Protein AF-A0A7V5HIP6-F1 (afdb_monomer)

Structure (mmCIF, N/CA/C/O backbone):
data_AF-A0A7V5HIP6-F1
#
_entry.id   AF-A0A7V5HIP6-F1
#
loop_
_atom_site.group_PDB
_atom_site.id
_atom_site.type_symbol
_atom_site.label_atom_id
_atom_site.label_alt_id
_atom_site.label_comp_id
_atom_site.label_asym_id
_atom_site.label_entity_id
_atom_site.label_seq_id
_atom_site.pdbx_PDB_ins_code
_atom_site.Cartn_x
_atom_site.Cartn_y
_atom_site.Cartn_z
_atom_site.occupancy
_atom_site.B_iso_or_equiv
_atom_site.auth_seq_id
_atom_site.auth_comp_id
_atom_site.auth_asym_id
_atom_site.auth_atom_id
_atom_site.pdbx_PDB_model_num
ATOM 1 N N . MET A 1 1 ? 55.657 42.679 -37.785 1.00 42.75 1 MET A N 1
ATOM 2 C CA . MET A 1 1 ? 54.606 43.652 -37.416 1.00 42.75 1 MET A CA 1
ATOM 3 C C . MET A 1 1 ? 53.301 42.877 -37.238 1.00 42.75 1 MET A C 1
ATOM 5 O O . MET A 1 1 ? 52.953 42.135 -38.138 1.00 42.75 1 MET A O 1
ATOM 9 N N . VAL A 1 2 ? 52.632 43.054 -36.092 1.00 47.44 2 VAL A N 1
ATOM 10 C CA . VAL A 1 2 ? 51.273 42.584 -35.722 1.00 47.44 2 VAL A CA 1
ATOM 11 C C . VAL A 1 2 ? 51.065 41.084 -35.447 1.00 47.44 2 VAL A C 1
ATOM 13 O O . VAL A 1 2 ? 50.809 40.306 -36.349 1.00 47.44 2 VAL A O 1
ATOM 16 N N . MET A 1 3 ? 50.982 40.733 -34.158 1.00 43.97 3 MET A N 1
ATOM 17 C CA . MET A 1 3 ? 49.836 39.980 -33.625 1.00 43.97 3 MET A CA 1
ATOM 18 C C . MET A 1 3 ? 49.513 40.510 -32.221 1.00 43.97 3 MET A C 1
ATOM 20 O O . MET A 1 3 ? 50.121 40.123 -31.226 1.00 43.97 3 MET A O 1
ATOM 24 N N . ARG A 1 4 ? 48.573 41.455 -32.138 1.00 53.09 4 ARG A N 1
ATOM 25 C CA . ARG A 1 4 ? 47.916 41.858 -30.888 1.00 53.09 4 ARG A CA 1
ATOM 26 C C . ARG A 1 4 ? 46.414 41.851 -31.127 1.00 53.09 4 ARG A C 1
ATOM 28 O O . ARG A 1 4 ? 45.950 42.532 -32.031 1.00 53.09 4 ARG A O 1
ATOM 35 N N . GLY A 1 5 ? 45.681 41.164 -30.254 1.00 55.31 5 GLY A N 1
ATOM 36 C CA . GLY A 1 5 ? 44.276 41.484 -30.006 1.00 55.31 5 GLY A CA 1
ATOM 37 C C . GLY A 1 5 ? 43.293 40.340 -30.198 1.00 55.31 5 GLY A C 1
ATOM 38 O O . GLY A 1 5 ? 42.453 40.420 -31.076 1.00 55.31 5 GLY A O 1
ATOM 39 N N . LEU A 1 6 ? 43.324 39.334 -29.319 1.00 59.62 6 LEU A N 1
ATOM 40 C CA . LEU A 1 6 ? 42.153 38.473 -29.087 1.00 59.62 6 LEU A CA 1
ATOM 41 C C . LEU A 1 6 ? 42.034 38.038 -27.611 1.00 59.62 6 LEU A C 1
ATOM 43 O O . LEU A 1 6 ? 41.674 36.911 -27.299 1.00 59.62 6 LEU A O 1
ATOM 47 N N . LYS A 1 7 ? 42.376 38.925 -26.665 1.00 55.19 7 LYS A N 1
ATOM 48 C CA . LYS A 1 7 ? 42.255 38.668 -25.213 1.00 55.19 7 LYS A CA 1
ATOM 49 C C . LYS A 1 7 ? 41.402 39.722 -24.508 1.00 55.19 7 LYS A C 1
ATOM 51 O O . LYS A 1 7 ? 41.833 40.312 -23.523 1.00 55.19 7 LYS A O 1
ATOM 56 N N . ARG A 1 8 ? 40.212 40.022 -25.036 1.00 57.75 8 ARG A N 1
ATOM 57 C CA . ARG A 1 8 ? 39.309 41.001 -24.402 1.00 57.75 8 ARG A CA 1
ATOM 58 C C . ARG A 1 8 ? 37.819 40.674 -24.530 1.00 57.75 8 ARG A C 1
ATOM 60 O O . ARG A 1 8 ? 37.022 41.587 -24.620 1.00 57.75 8 ARG A O 1
ATOM 67 N N . ASN A 1 9 ? 37.450 39.389 -24.529 1.00 50.34 9 ASN A N 1
ATOM 68 C CA . ASN A 1 9 ? 36.036 38.968 -24.491 1.00 50.34 9 ASN A CA 1
ATOM 69 C C . ASN A 1 9 ? 35.727 37.838 -23.491 1.00 50.34 9 ASN A C 1
ATOM 71 O O . ASN A 1 9 ? 34.579 37.434 -23.356 1.00 50.34 9 ASN A O 1
ATOM 75 N N . TRP A 1 10 ? 36.723 37.346 -22.749 1.00 54.62 10 TRP A N 1
ATOM 76 C CA . TRP A 1 10 ? 36.543 36.231 -21.807 1.00 54.62 10 TRP A CA 1
ATOM 77 C C . TRP A 1 10 ? 35.998 36.636 -20.427 1.00 54.62 10 TRP A C 1
ATOM 79 O O . TRP A 1 10 ? 35.669 35.769 -19.631 1.00 54.62 10 TRP A O 1
ATOM 89 N N . LEU A 1 11 ? 35.880 37.938 -20.142 1.00 55.81 11 LEU A N 1
ATOM 90 C CA . LEU A 1 11 ? 35.375 38.438 -18.853 1.00 55.81 11 LEU A CA 1
ATOM 91 C C . LEU A 1 11 ? 33.883 38.813 -18.872 1.00 55.81 11 LEU A C 1
ATOM 93 O O . LEU A 1 11 ? 33.297 38.984 -17.813 1.00 55.81 11 LEU A O 1
ATOM 97 N N . ILE A 1 12 ? 33.252 38.918 -20.049 1.00 55.72 12 ILE A N 1
ATOM 98 C CA . ILE A 1 12 ? 31.808 39.220 -20.165 1.00 55.72 12 ILE A CA 1
ATOM 99 C C . ILE A 1 12 ? 30.975 37.925 -20.189 1.00 55.72 12 ILE A C 1
ATOM 101 O O . ILE A 1 12 ? 29.813 37.916 -19.792 1.00 55.72 12 ILE A O 1
ATOM 105 N N . LEU A 1 13 ? 31.588 36.799 -20.571 1.00 52.94 13 LEU A N 1
ATOM 106 C CA . LEU A 1 13 ? 30.930 35.489 -20.621 1.00 52.94 13 LEU A CA 1
ATOM 107 C C . LEU A 1 13 ? 30.803 34.800 -19.248 1.00 52.94 13 LEU A C 1
ATOM 109 O O . LEU A 1 13 ? 29.987 33.895 -19.113 1.00 52.94 13 LEU A O 1
ATOM 113 N N . SER A 1 14 ? 31.550 35.224 -18.221 1.00 55.75 14 SER A N 1
ATOM 114 C CA . SER A 1 14 ? 31.500 34.609 -16.882 1.00 55.75 14 SER A CA 1
ATOM 115 C C . SER A 1 14 ? 30.399 35.169 -15.970 1.00 55.75 14 SER A C 1
ATOM 117 O O . SER A 1 14 ? 29.985 34.487 -15.038 1.00 55.75 14 SER A O 1
ATOM 119 N N . GLY A 1 15 ? 29.903 36.386 -16.225 1.00 55.06 15 GLY A N 1
ATOM 120 C CA . GLY A 1 15 ? 28.933 37.060 -15.347 1.00 55.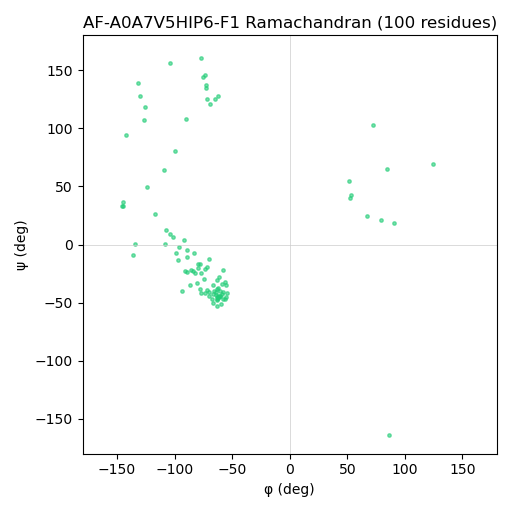06 15 GLY A CA 1
ATOM 121 C C . GLY A 1 15 ? 27.464 36.715 -15.618 1.00 55.06 15 GLY A C 1
ATOM 122 O O . GLY A 1 15 ? 26.672 36.610 -14.688 1.00 55.06 15 GLY A O 1
ATOM 123 N N . ILE A 1 16 ? 27.088 36.488 -16.880 1.00 54.81 16 ILE A N 1
ATOM 124 C CA . ILE A 1 16 ? 25.692 36.196 -17.267 1.00 54.81 16 ILE A CA 1
ATOM 125 C C . ILE A 1 16 ? 25.313 34.740 -16.940 1.00 54.81 16 ILE A C 1
ATOM 127 O O . ILE A 1 16 ? 24.149 34.434 -16.690 1.00 54.81 16 ILE A O 1
ATOM 131 N N . PHE A 1 17 ? 26.303 33.848 -16.854 1.00 54.19 17 PHE A N 1
ATOM 132 C CA . PHE A 1 17 ? 26.087 32.431 -16.556 1.00 54.19 17 PHE A CA 1
ATOM 133 C C . PHE A 1 17 ? 25.733 32.153 -15.084 1.00 54.19 17 PHE A C 1
ATOM 135 O O . PHE A 1 17 ? 25.120 31.131 -14.792 1.00 54.19 17 PHE A O 1
ATOM 142 N N . LEU A 1 18 ? 26.067 33.061 -14.155 1.00 54.59 18 LEU A N 1
ATOM 143 C CA . LEU A 1 18 ? 25.784 32.877 -12.725 1.00 54.59 18 LEU A CA 1
ATOM 144 C C . LEU A 1 18 ? 24.398 33.410 -12.307 1.00 54.59 18 LEU A C 1
ATOM 146 O O . LEU A 1 18 ? 23.840 32.951 -11.316 1.00 54.59 18 LEU A O 1
ATOM 150 N N . GLY A 1 19 ? 23.822 34.353 -13.062 1.00 54.38 19 GLY A N 1
ATOM 151 C CA . GLY A 1 19 ? 22.542 34.992 -12.722 1.00 54.38 19 GLY A CA 1
ATOM 152 C C . GLY A 1 19 ? 21.292 34.221 -13.162 1.00 54.38 19 GLY A C 1
ATOM 153 O O . GLY A 1 19 ? 20.232 34.395 -12.570 1.00 54.38 19 GLY A O 1
ATOM 154 N N . LEU A 1 20 ? 21.402 33.349 -14.171 1.00 54.12 20 LEU A N 1
ATOM 155 C CA . LEU A 1 20 ? 20.259 32.604 -14.725 1.00 54.12 20 LEU A CA 1
ATOM 156 C C . LEU A 1 20 ? 20.128 31.168 -14.181 1.00 54.12 20 LEU A C 1
ATOM 158 O O . LEU A 1 20 ? 19.144 30.489 -14.459 1.00 54.12 20 LEU A O 1
ATOM 162 N N . PHE A 1 21 ? 21.105 30.696 -13.399 1.00 53.09 21 PHE A N 1
ATOM 163 C CA . PHE A 1 21 ? 21.163 29.310 -12.918 1.00 53.09 21 PHE A CA 1
ATOM 164 C C . PHE A 1 21 ? 20.215 29.019 -11.735 1.00 53.09 21 PHE A C 1
ATOM 166 O O . PHE A 1 21 ? 19.901 27.864 -11.469 1.00 53.09 21 PHE A O 1
ATOM 173 N N . LEU A 1 22 ? 19.702 30.046 -11.047 1.00 55.81 22 LEU A N 1
ATOM 174 C CA . LEU A 1 22 ? 18.823 29.880 -9.875 1.00 55.81 22 LEU A CA 1
ATOM 175 C C . LEU A 1 22 ? 17.317 29.953 -10.177 1.00 55.81 22 LEU A C 1
ATOM 177 O O . LEU A 1 22 ? 16.516 29.758 -9.269 1.00 55.81 22 LEU A O 1
ATOM 181 N N . MET A 1 23 ? 16.909 30.204 -11.425 1.00 55.66 23 MET A N 1
ATOM 182 C CA . MET A 1 23 ? 15.490 30.394 -11.774 1.00 55.66 23 MET A CA 1
ATOM 183 C C . MET A 1 23 ? 14.879 29.228 -12.580 1.00 55.66 23 MET A C 1
ATOM 185 O O . MET A 1 23 ? 13.694 29.267 -12.896 1.00 55.66 23 MET A O 1
ATOM 189 N N . ILE A 1 24 ? 15.658 28.173 -12.877 1.00 59.56 24 ILE A N 1
ATOM 190 C CA . ILE A 1 24 ? 15.232 26.978 -13.648 1.00 59.56 24 ILE A CA 1
ATOM 191 C C . ILE A 1 24 ? 15.299 25.688 -12.800 1.00 59.56 24 ILE A C 1
ATOM 193 O O . ILE A 1 24 ? 15.403 24.585 -13.321 1.00 59.56 24 ILE A O 1
ATOM 197 N N . PHE A 1 25 ? 15.186 25.792 -11.474 1.00 59.91 25 PHE A N 1
ATOM 198 C CA . PHE A 1 25 ? 14.873 24.633 -10.627 1.00 59.91 25 PHE A CA 1
ATOM 199 C C . PHE A 1 25 ? 13.446 24.735 -10.066 1.00 59.91 25 PHE A C 1
ATOM 201 O O . PHE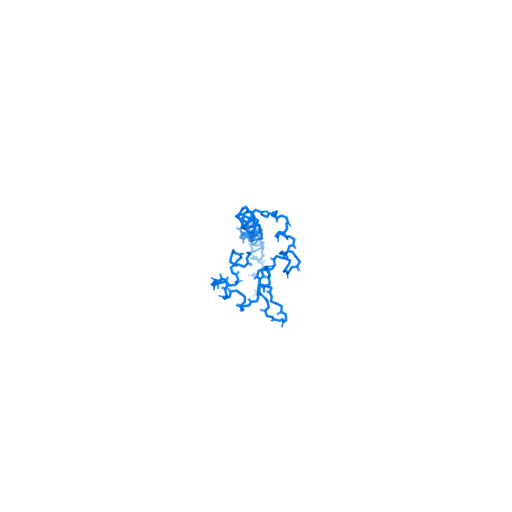 A 1 25 ? 13.276 24.856 -8.853 1.00 59.91 25 PHE A O 1
ATOM 208 N N . PRO A 1 26 ? 12.378 24.704 -10.889 1.00 62.72 26 PRO A N 1
ATOM 209 C CA . PRO A 1 26 ? 11.095 24.308 -10.353 1.00 62.72 26 PRO A CA 1
ATOM 210 C C . PRO A 1 26 ? 11.115 22.790 -10.124 1.00 62.72 26 PRO A C 1
ATOM 212 O O . PRO A 1 26 ? 11.654 22.023 -10.917 1.00 62.72 26 PRO A O 1
ATOM 215 N N . CYS A 1 27 ? 10.425 22.373 -9.070 1.00 58.88 27 CYS A N 1
ATOM 216 C CA . CYS A 1 27 ? 9.923 21.016 -8.878 1.00 58.88 27 CYS A CA 1
ATOM 217 C C . CYS A 1 27 ? 10.889 19.983 -8.269 1.00 58.88 27 CYS A C 1
ATOM 219 O O . CYS A 1 27 ? 11.162 18.932 -8.837 1.00 58.88 27 CYS A O 1
ATOM 221 N N . TRP A 1 28 ? 11.275 20.205 -7.012 1.00 50.59 28 TRP A N 1
ATOM 222 C CA . TRP A 1 28 ? 11.399 19.093 -6.064 1.00 50.59 28 TRP A CA 1
ATOM 223 C C . TRP A 1 28 ? 10.131 19.062 -5.198 1.00 50.59 28 TRP A C 1
ATOM 225 O O . TRP A 1 28 ? 10.113 19.589 -4.093 1.00 50.59 28 TRP A O 1
ATOM 235 N N . SER A 1 29 ? 9.032 18.496 -5.708 1.00 59.88 29 SER A N 1
ATOM 236 C CA . SER A 1 29 ? 7.812 18.256 -4.906 1.00 59.88 29 SER A CA 1
ATOM 237 C C . SER A 1 29 ? 7.072 16.975 -5.321 1.00 59.88 29 SER A C 1
ATOM 239 O O . SER A 1 29 ? 5.849 16.895 -5.297 1.00 59.88 29 SER A O 1
ATOM 241 N N . ALA A 1 30 ? 7.803 15.942 -5.749 1.00 60.47 30 ALA A N 1
ATOM 242 C CA . ALA A 1 30 ? 7.181 14.665 -6.113 1.00 60.47 30 ALA A CA 1
ATOM 243 C C . ALA A 1 30 ? 6.804 13.822 -4.874 1.00 60.47 30 ALA A C 1
ATOM 245 O O . ALA A 1 30 ? 5.744 13.202 -4.841 1.00 60.47 30 ALA A O 1
ATOM 246 N N . GLY A 1 31 ? 7.640 13.830 -3.828 1.00 61.78 31 GLY A N 1
ATOM 247 C CA . GLY A 1 31 ? 7.483 12.930 -2.675 1.00 61.78 31 GLY A CA 1
ATOM 248 C C . GLY A 1 31 ? 6.351 13.288 -1.70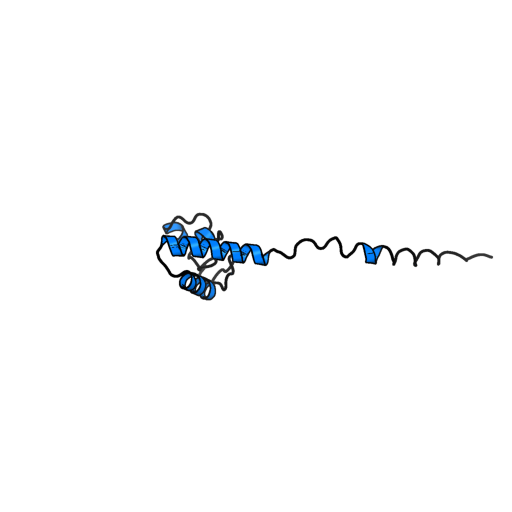2 1.00 61.78 31 GLY A C 1
ATOM 249 O O . GLY A 1 31 ? 5.772 12.397 -1.084 1.00 61.78 31 GLY A O 1
ATOM 250 N N . THR A 1 32 ? 5.999 14.570 -1.565 1.00 68.38 32 THR A N 1
ATOM 251 C CA . THR A 1 32 ? 4.944 15.018 -0.635 1.00 68.38 32 THR A CA 1
ATOM 252 C C . THR A 1 32 ? 3.549 14.635 -1.119 1.00 68.38 32 THR A C 1
ATOM 254 O O . THR A 1 32 ? 2.723 14.212 -0.313 1.00 68.38 32 THR A O 1
ATOM 257 N N . ASN A 1 33 ? 3.302 14.729 -2.429 1.00 85.06 33 ASN A N 1
ATOM 258 C CA . ASN A 1 33 ? 1.996 14.439 -3.023 1.00 85.06 33 ASN A CA 1
ATOM 259 C C . ASN A 1 33 ? 1.632 12.956 -2.886 1.00 85.06 33 ASN A C 1
ATOM 261 O O . ASN A 1 33 ? 0.513 12.635 -2.499 1.00 85.06 33 ASN A O 1
ATOM 265 N N . PHE A 1 34 ? 2.593 12.054 -3.113 1.00 88.81 34 PHE A N 1
ATOM 266 C CA . PHE A 1 34 ? 2.360 10.613 -2.992 1.00 88.81 34 PHE A CA 1
ATOM 267 C C . PHE A 1 34 ? 1.996 10.199 -1.562 1.00 88.81 34 PHE A C 1
ATOM 269 O O . PHE A 1 34 ? 1.010 9.503 -1.347 1.00 88.81 34 PHE A O 1
ATOM 276 N N . ARG A 1 35 ? 2.744 10.666 -0.552 1.00 89.94 35 ARG A N 1
ATOM 277 C CA . ARG A 1 35 ? 2.459 10.300 0.844 1.00 89.94 35 ARG A CA 1
ATOM 278 C C . ARG A 1 35 ? 1.087 10.797 1.306 1.00 89.94 35 ARG A C 1
ATOM 280 O O . ARG A 1 35 ? 0.407 10.087 2.044 1.00 89.94 35 ARG A O 1
ATOM 287 N N . GLN A 1 36 ? 0.692 11.997 0.881 1.00 93.50 36 GLN A N 1
ATOM 288 C CA . GLN A 1 36 ? -0.636 12.541 1.164 1.00 93.50 36 GLN A CA 1
ATOM 289 C C . GLN A 1 36 ? -1.739 11.727 0.480 1.00 93.50 36 GLN A C 1
ATOM 291 O O . GLN A 1 36 ? -2.758 11.463 1.110 1.00 93.50 36 GLN A O 1
ATOM 296 N N . GLU A 1 37 ? -1.517 11.291 -0.764 1.00 93.25 37 GLU A N 1
ATOM 297 C CA . GLU A 1 37 ? -2.444 10.418 -1.490 1.00 93.25 37 GLU A CA 1
ATOM 298 C C . GLU A 1 37 ? -2.656 9.090 -0.759 1.00 93.25 37 GLU A C 1
ATOM 300 O O . GLU A 1 37 ? -3.792 8.733 -0.459 1.00 93.25 37 GLU A O 1
ATOM 305 N N . ILE A 1 38 ? -1.572 8.402 -0.384 1.00 95.12 38 ILE A N 1
ATOM 306 C CA . ILE A 1 38 ? -1.660 7.135 0.356 1.00 95.12 38 ILE A CA 1
ATOM 307 C C . ILE A 1 38 ? -2.365 7.322 1.694 1.00 95.12 38 ILE A C 1
ATOM 309 O O . ILE A 1 38 ? -3.218 6.515 2.040 1.00 95.12 38 ILE A O 1
ATOM 313 N N . ASN A 1 39 ? -2.042 8.376 2.448 1.00 96.19 39 ASN A N 1
ATOM 314 C CA . ASN A 1 39 ? -2.733 8.645 3.710 1.00 96.19 39 ASN A CA 1
ATOM 315 C C . ASN A 1 39 ? -4.243 8.824 3.489 1.00 96.19 39 ASN A C 1
ATOM 317 O O . ASN A 1 39 ? -5.027 8.245 4.231 1.00 96.19 39 ASN A O 1
ATOM 321 N N . ARG A 1 40 ? -4.651 9.550 2.440 1.00 96.62 40 ARG A N 1
ATOM 322 C CA . ARG A 1 40 ? -6.069 9.738 2.110 1.00 96.62 40 ARG A CA 1
ATOM 323 C C . ARG A 1 40 ? -6.754 8.420 1.746 1.00 96.62 40 ARG A C 1
ATOM 325 O O . ARG A 1 40 ? -7.817 8.123 2.277 1.00 96.62 40 ARG A O 1
ATOM 332 N N . ILE A 1 41 ? -6.129 7.614 0.886 1.00 96.50 41 ILE A N 1
ATOM 333 C CA . ILE A 1 41 ?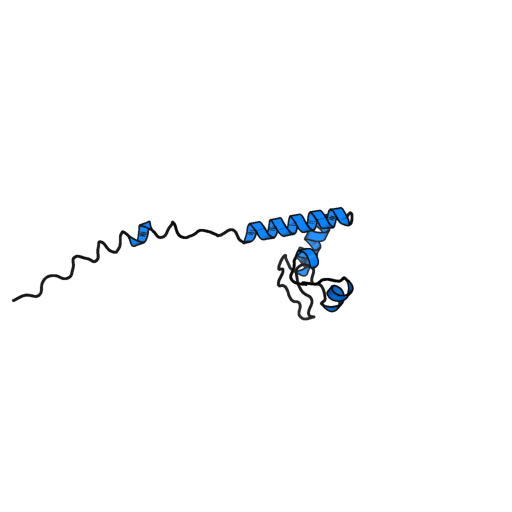 -6.634 6.286 0.503 1.00 96.50 41 ILE A CA 1
ATOM 334 C C . ILE A 1 41 ? -6.793 5.398 1.744 1.00 96.50 41 ILE A C 1
ATOM 336 O O . ILE A 1 41 ? -7.839 4.780 1.936 1.00 96.50 41 ILE A O 1
ATOM 340 N N . VAL A 1 42 ? -5.777 5.366 2.609 1.00 97.06 42 VAL A N 1
ATOM 341 C CA . VAL A 1 42 ? -5.791 4.571 3.840 1.00 97.06 42 VAL A CA 1
ATOM 342 C C . VAL A 1 42 ? -6.902 5.030 4.781 1.00 97.06 42 VAL A C 1
ATOM 344 O O . VAL A 1 42 ? -7.613 4.181 5.305 1.00 97.06 42 VAL A O 1
ATOM 347 N N . GLU A 1 43 ? -7.093 6.335 4.977 1.00 97.44 43 GLU A N 1
ATOM 348 C CA . GLU A 1 43 ? -8.183 6.868 5.806 1.00 97.44 43 GLU A CA 1
ATOM 349 C C . GLU A 1 43 ? -9.566 6.477 5.263 1.00 97.44 43 GLU A C 1
ATOM 351 O O . GLU A 1 43 ? -10.423 6.021 6.023 1.00 97.44 43 GLU A O 1
ATOM 356 N N . GLU A 1 44 ? -9.777 6.588 3.950 1.00 97.06 44 GLU A N 1
ATOM 357 C CA . GLU A 1 44 ? -11.036 6.211 3.296 1.00 97.06 44 GLU A CA 1
ATOM 358 C C . GLU A 1 44 ? -11.346 4.714 3.461 1.00 97.06 44 GLU A C 1
ATOM 360 O O . GLU A 1 44 ? -12.470 4.334 3.806 1.00 97.06 44 GLU A O 1
ATOM 365 N N . ILE A 1 45 ? -10.350 3.854 3.240 1.00 95.56 45 ILE A N 1
ATOM 366 C CA . ILE A 1 45 ? -10.481 2.394 3.342 1.00 95.56 45 ILE A CA 1
ATOM 367 C C . ILE A 1 45 ? -10.657 1.963 4.800 1.00 95.56 45 ILE A C 1
ATOM 369 O O . ILE A 1 45 ? -11.540 1.156 5.101 1.00 95.56 45 ILE A O 1
ATOM 373 N N . ALA A 1 46 ? -9.870 2.534 5.712 1.00 96.88 46 ALA A N 1
ATOM 374 C CA . ALA A 1 46 ? -9.982 2.298 7.146 1.00 96.88 46 ALA A CA 1
ATOM 375 C C . ALA A 1 46 ? -11.395 2.620 7.643 1.00 96.88 46 ALA A C 1
ATOM 377 O O . ALA A 1 46 ? -12.023 1.791 8.299 1.00 96.88 46 ALA A O 1
ATOM 378 N N . HIS A 1 47 ? -11.943 3.770 7.242 1.00 96.88 47 HIS A N 1
ATOM 379 C CA . HIS A 1 47 ? -13.313 4.145 7.575 1.00 96.88 47 HIS A CA 1
ATOM 380 C C . HIS A 1 47 ? -14.342 3.179 6.964 1.00 96.88 47 HIS A C 1
ATOM 382 O O . HIS A 1 47 ? -15.254 2.727 7.656 1.00 96.88 47 HIS A O 1
ATOM 388 N N . LYS A 1 48 ? -14.184 2.806 5.686 1.00 96.44 48 LYS A N 1
ATOM 389 C CA . LYS A 1 48 ? -15.091 1.877 4.988 1.00 96.44 48 LYS A CA 1
ATO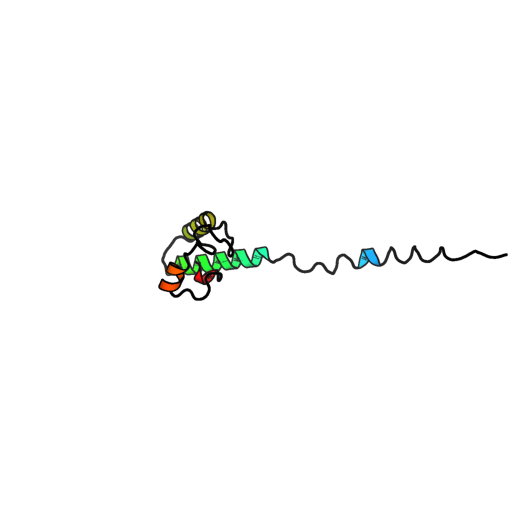M 390 C C . LYS A 1 48 ? -15.188 0.514 5.677 1.00 96.44 48 LYS A C 1
ATOM 392 O O . LYS A 1 48 ? -16.281 -0.043 5.756 1.00 96.44 48 LYS A O 1
ATOM 397 N N . TYR A 1 49 ? -14.068 -0.019 6.158 1.00 95.19 49 TYR A N 1
ATOM 398 C CA . TYR A 1 49 ? -14.010 -1.340 6.791 1.00 95.19 49 TYR A CA 1
ATOM 399 C C . TYR A 1 49 ? -13.974 -1.291 8.324 1.00 95.19 49 TYR A C 1
ATOM 401 O O . TYR A 1 49 ? -13.841 -2.337 8.954 1.00 95.19 49 TYR A O 1
ATOM 409 N N . SER A 1 50 ? -14.134 -0.107 8.931 1.00 96.69 50 SER A N 1
ATOM 410 C CA . SER A 1 50 ? -14.063 0.093 10.390 1.00 96.69 50 SER A CA 1
ATOM 411 C C . SER A 1 50 ? -12.766 -0.457 11.003 1.00 96.69 50 SER A C 1
ATOM 413 O O . SER A 1 50 ? -12.775 -1.112 12.045 1.00 96.69 50 SER A O 1
ATOM 415 N N . LEU A 1 51 ? -11.646 -0.207 10.323 1.00 95.81 51 LEU A N 1
ATOM 416 C CA . LEU A 1 51 ? -10.297 -0.566 10.750 1.00 95.81 51 LEU A CA 1
ATOM 417 C C . LEU A 1 51 ? -9.557 0.672 11.258 1.00 95.81 51 LEU A C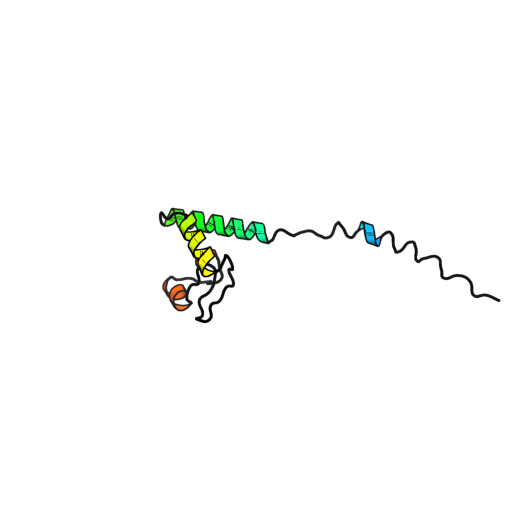 1
ATOM 419 O O . LEU A 1 51 ? -9.836 1.795 10.849 1.00 95.81 51 LEU A O 1
ATOM 423 N N . GLU A 1 52 ? -8.556 0.460 12.105 1.00 97.19 52 GLU A N 1
ATOM 424 C CA . GLU A 1 52 ? -7.634 1.521 12.505 1.00 97.19 52 GLU A CA 1
ATOM 425 C C . GLU A 1 52 ? -6.687 1.876 11.337 1.00 97.19 52 GLU A C 1
ATOM 427 O O . GLU A 1 52 ? -5.979 0.991 10.847 1.00 97.19 52 GLU A O 1
ATOM 432 N N . PRO A 1 53 ? -6.580 3.148 10.901 1.00 97.00 53 PRO A N 1
ATOM 433 C CA . PRO A 1 53 ? -5.667 3.546 9.818 1.00 97.00 53 PRO A CA 1
ATOM 434 C C . PRO A 1 53 ? -4.202 3.170 10.089 1.00 97.00 53 PRO A C 1
ATOM 436 O O . PRO A 1 53 ? -3.436 2.828 9.184 1.00 97.00 53 PRO A O 1
ATOM 439 N N . THR A 1 54 ? -3.805 3.188 11.365 1.00 96.62 54 THR A N 1
ATOM 440 C CA . THR A 1 54 ? -2.458 2.812 11.819 1.00 96.62 54 THR A CA 1
ATOM 441 C C . THR A 1 54 ? -2.125 1.347 11.530 1.00 96.62 54 THR A C 1
ATOM 443 O O . THR A 1 54 ? -0.962 1.032 11.256 1.00 96.62 54 THR A O 1
ATOM 446 N N . LEU A 1 55 ? -3.127 0.462 11.523 1.00 96.62 55 LEU A N 1
ATOM 447 C CA . LEU A 1 55 ? -2.962 -0.946 11.171 1.00 96.62 55 LEU A CA 1
ATOM 448 C C . LEU A 1 55 ? -2.585 -1.087 9.696 1.00 96.62 55 LEU A C 1
ATOM 450 O O . LEU A 1 55 ? -1.579 -1.717 9.378 1.00 96.62 55 LEU A O 1
ATOM 454 N N . ILE A 1 56 ? -3.340 -0.441 8.806 1.00 96.31 56 ILE A N 1
ATOM 455 C CA . ILE A 1 56 ? -3.094 -0.486 7.358 1.00 96.31 56 ILE A CA 1
ATOM 456 C C . ILE A 1 56 ? -1.713 0.103 7.041 1.00 96.31 56 ILE A C 1
ATOM 458 O O . ILE A 1 56 ? -0.911 -0.513 6.340 1.00 96.31 56 ILE A O 1
ATOM 462 N N . HIS A 1 57 ? -1.371 1.246 7.644 1.00 97.12 57 HIS A N 1
ATOM 463 C CA . HIS A 1 57 ? -0.038 1.838 7.515 1.00 97.12 57 HIS A CA 1
ATOM 464 C C . HIS A 1 57 ? 1.095 0.920 7.985 1.00 97.12 57 HIS A C 1
ATOM 466 O O . HIS A 1 57 ? 2.192 0.977 7.422 1.00 97.12 57 HIS A O 1
ATOM 472 N N . SER A 1 58 ? 0.856 0.107 9.016 1.00 97.06 58 SER A N 1
ATOM 473 C CA . SER A 1 58 ? 1.837 -0.858 9.515 1.00 97.06 58 SER A CA 1
ATOM 474 C C . SER A 1 58 ? 2.034 -2.006 8.529 1.00 97.06 58 SER A C 1
ATOM 476 O O . SER A 1 58 ? 3.177 -2.376 8.271 1.00 97.06 58 SER A O 1
ATOM 478 N N . ILE A 1 59 ? 0.954 -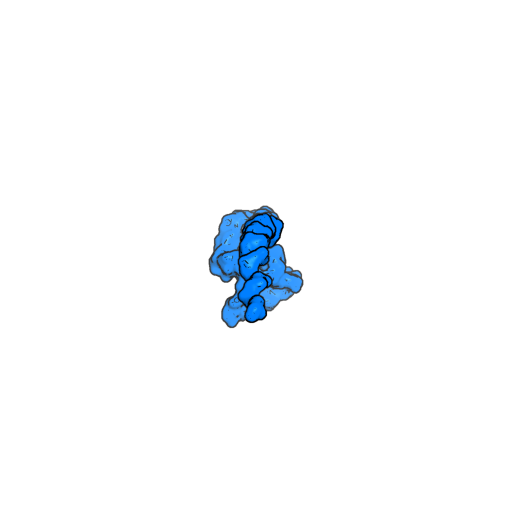2.506 7.923 1.00 96.00 59 ILE A N 1
ATOM 479 C CA . ILE A 1 59 ? 1.021 -3.555 6.898 1.00 96.00 59 ILE A CA 1
ATOM 480 C C . ILE A 1 59 ? 1.789 -3.047 5.675 1.00 96.00 59 ILE A C 1
ATOM 482 O O . ILE A 1 59 ? 2.800 -3.640 5.315 1.00 96.00 59 ILE A O 1
ATOM 486 N N . ILE A 1 60 ? 1.411 -1.892 5.114 1.00 96.38 60 ILE A N 1
ATOM 487 C CA . ILE A 1 60 ? 2.114 -1.290 3.963 1.00 96.38 60 ILE A CA 1
ATOM 488 C C . ILE A 1 60 ? 3.610 -1.113 4.262 1.00 96.38 60 ILE A C 1
ATOM 490 O O . ILE A 1 60 ? 4.471 -1.380 3.421 1.00 96.38 60 ILE A O 1
ATOM 494 N N . LYS A 1 61 ? 3.944 -0.671 5.482 1.00 96.31 61 LYS A N 1
ATOM 495 C CA . LYS A 1 61 ? 5.337 -0.484 5.893 1.00 96.31 61 LYS A CA 1
ATOM 496 C C . LYS A 1 61 ? 6.120 -1.800 5.917 1.00 96.31 61 LYS A C 1
ATOM 498 O O . LYS A 1 61 ? 7.284 -1.793 5.532 1.00 96.31 61 LYS A O 1
ATOM 503 N N . ILE A 1 62 ? 5.508 -2.884 6.390 1.00 96.69 62 ILE A N 1
ATOM 504 C CA . ILE A 1 62 ? 6.141 -4.206 6.488 1.00 96.69 62 ILE A CA 1
ATOM 505 C C . ILE A 1 62 ? 6.281 -4.856 5.107 1.00 96.69 62 ILE A C 1
ATOM 507 O O . ILE A 1 62 ? 7.329 -5.428 4.824 1.00 96.69 62 ILE A O 1
ATOM 511 N N . GLU A 1 63 ? 5.263 -4.742 4.256 1.00 95.62 63 GLU A N 1
ATOM 512 C CA . GLU A 1 63 ? 5.209 -5.438 2.965 1.00 95.62 63 GLU A CA 1
ATOM 513 C C . GLU A 1 63 ? 6.096 -4.791 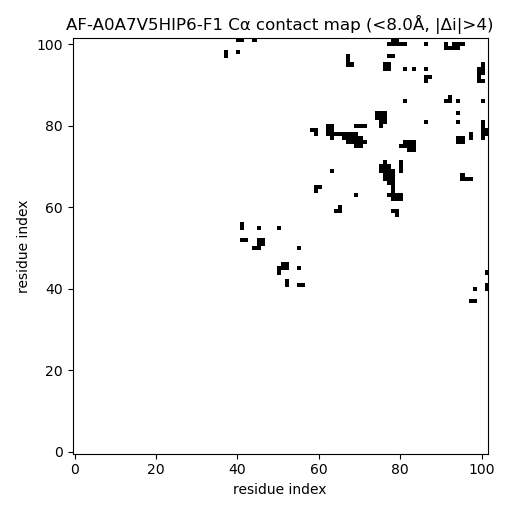1.893 1.00 95.62 63 GLU A C 1
ATOM 515 O O . GLU A 1 63 ? 6.785 -5.485 1.147 1.00 95.62 63 GLU A O 1
ATOM 520 N N . SER A 1 64 ? 6.107 -3.459 1.812 1.00 96.19 64 SER A N 1
ATOM 521 C CA . SER A 1 64 ? 6.796 -2.736 0.728 1.00 96.19 64 SER A CA 1
ATOM 522 C C . SER A 1 64 ? 7.599 -1.524 1.185 1.00 96.19 64 SER A C 1
ATOM 524 O O . SER A 1 64 ? 8.317 -0.927 0.388 1.00 96.19 64 SER A O 1
ATOM 526 N N . ASN A 1 65 ? 7.467 -1.107 2.448 1.00 96.00 65 ASN A N 1
ATOM 527 C CA . ASN A 1 65 ? 7.998 0.167 2.931 1.00 96.00 65 ASN A CA 1
ATOM 528 C C . ASN A 1 65 ? 7.548 1.372 2.070 1.00 96.00 65 ASN A C 1
ATOM 530 O O . ASN A 1 65 ? 8.316 2.306 1.842 1.00 96.00 65 ASN A O 1
ATOM 534 N N . TYR A 1 66 ? 6.277 1.366 1.646 1.00 95.00 66 TYR A N 1
ATOM 535 C CA . TYR A 1 66 ? 5.652 2.383 0.784 1.00 95.00 66 TYR A CA 1
ATOM 536 C C . TYR A 1 66 ? 6.201 2.446 -0.652 1.00 95.00 66 TYR A C 1
ATOM 538 O O . TYR A 1 66 ? 6.083 3.486 -1.301 1.00 95.00 66 TYR A O 1
ATOM 546 N N . ASP A 1 67 ? 6.773 1.355 -1.162 1.00 94.06 67 ASP A N 1
ATOM 547 C CA . ASP A 1 67 ? 7.169 1.246 -2.567 1.00 94.06 67 ASP A CA 1
ATOM 548 C C . ASP A 1 67 ? 6.021 0.662 -3.423 1.00 94.06 67 ASP A C 1
ATOM 550 O O . ASP A 1 67 ? 5.729 -0.534 -3.325 1.00 94.06 67 ASP A O 1
ATOM 554 N N . PRO A 1 68 ? 5.354 1.467 -4.276 1.00 92.56 68 PRO A N 1
ATOM 555 C CA . PRO A 1 68 ? 4.271 0.982 -5.132 1.00 92.56 68 PRO A CA 1
ATOM 556 C C . PRO A 1 68 ? 4.761 0.064 -6.261 1.00 92.56 68 PRO A C 1
ATOM 558 O O . PRO A 1 68 ? 3.951 -0.620 -6.880 1.00 92.56 68 PRO A O 1
ATOM 561 N N . TRP A 1 69 ? 6.070 0.009 -6.516 1.00 93.75 69 TRP A N 1
ATOM 562 C CA . TRP A 1 69 ? 6.676 -0.820 -7.558 1.00 93.75 69 TRP A CA 1
ATOM 563 C C . TRP A 1 69 ? 7.370 -2.064 -6.994 1.00 93.75 69 TRP A C 1
ATOM 565 O O . TRP A 1 69 ? 8.060 -2.766 -7.735 1.00 93.75 69 TRP A O 1
ATOM 575 N N . ALA A 1 70 ? 7.195 -2.358 -5.701 1.00 94.38 70 ALA A N 1
ATOM 576 C CA . ALA A 1 70 ? 7.810 -3.508 -5.054 1.00 94.38 70 ALA A CA 1
ATOM 577 C C . ALA A 1 70 ? 7.332 -4.827 -5.682 1.00 94.38 70 ALA A C 1
ATOM 579 O O . ALA A 1 70 ? 6.130 -5.085 -5.762 1.00 94.38 70 ALA A O 1
ATOM 580 N N . ILE A 1 71 ? 8.275 -5.687 -6.079 1.00 95.44 71 ILE A N 1
ATOM 581 C CA . ILE A 1 71 ? 7.998 -7.025 -6.619 1.00 95.44 71 ILE A CA 1
ATOM 582 C C . ILE A 1 71 ? 8.786 -8.060 -5.813 1.00 95.44 71 ILE A C 1
ATOM 584 O O . ILE A 1 71 ? 10.019 -8.031 -5.795 1.00 95.44 71 ILE A O 1
ATOM 588 N N . SER A 1 72 ? 8.096 -8.994 -5.156 1.00 94.50 72 SER A N 1
ATOM 589 C CA . SER A 1 72 ? 8.768 -10.074 -4.427 1.00 94.50 72 SER A CA 1
ATOM 590 C C . SER A 1 72 ? 9.300 -11.166 -5.365 1.00 94.50 72 SER A C 1
ATOM 592 O O . SER A 1 72 ? 8.778 -11.355 -6.466 1.00 94.50 72 SER A O 1
ATOM 594 N N . PRO A 1 73 ? 10.261 -11.999 -4.915 1.00 94.25 73 PRO A N 1
ATOM 595 C CA . PRO A 1 73 ? 10.739 -13.150 -5.689 1.00 94.25 73 PRO A CA 1
ATOM 596 C C . PRO A 1 73 ? 9.644 -14.162 -6.054 1.00 94.25 73 PRO A C 1
ATOM 598 O O . PRO A 1 73 ? 9.807 -14.944 -6.986 1.00 94.25 73 PRO A O 1
ATOM 601 N N . LYS A 1 74 ? 8.535 -14.171 -5.304 1.00 93.50 74 LYS A N 1
ATOM 602 C CA . LYS A 1 74 ? 7.377 -15.041 -5.549 1.00 93.50 74 LYS A CA 1
ATOM 603 C C . LYS A 1 74 ? 6.355 -14.410 -6.500 1.00 93.50 74 LYS A C 1
ATOM 605 O O . LYS A 1 74 ? 5.395 -15.080 -6.861 1.00 93.50 74 LYS A O 1
ATOM 610 N N . GLY A 1 75 ? 6.561 -13.155 -6.906 1.00 93.06 75 GLY A N 1
ATOM 611 C CA . GLY A 1 75 ? 5.691 -12.429 -7.827 1.00 93.06 75 GLY A CA 1
ATOM 612 C C . GLY A 1 75 ? 4.570 -11.634 -7.160 1.00 93.06 75 GLY A C 1
ATOM 613 O O . GLY A 1 75 ? 3.603 -11.307 -7.834 1.00 93.06 75 GLY A O 1
ATOM 614 N N . ALA A 1 76 ? 4.674 -11.337 -5.865 1.00 95.00 76 ALA A N 1
ATOM 615 C CA . ALA A 1 76 ? 3.768 -10.398 -5.198 1.00 95.00 76 ALA A CA 1
ATOM 616 C C . ALA A 1 76 ? 4.114 -8.951 -5.586 1.00 95.00 76 ALA A C 1
ATOM 618 O O . ALA A 1 76 ? 5.293 -8.661 -5.783 1.00 95.00 76 ALA A O 1
ATOM 619 N N . ILE A 1 77 ? 3.115 -8.074 -5.729 1.00 94.62 77 ILE A N 1
ATOM 620 C CA . ILE A 1 77 ? 3.272 -6.750 -6.352 1.00 94.62 77 ILE A CA 1
ATOM 621 C C . ILE A 1 77 ? 2.642 -5.644 -5.493 1.00 94.62 77 ILE A C 1
ATOM 623 O O . ILE A 1 77 ? 1.529 -5.786 -4.981 1.00 94.62 77 ILE A O 1
ATOM 627 N N . GLY A 1 78 ? 3.340 -4.514 -5.404 1.00 94.88 78 GLY A N 1
ATOM 628 C CA . GLY A 1 78 ? 2.813 -3.246 -4.912 1.00 94.88 78 GLY A CA 1
ATOM 629 C C . GLY A 1 78 ? 2.883 -3.065 -3.398 1.00 94.88 78 GLY A C 1
ATOM 630 O O . GLY A 1 78 ? 3.611 -3.770 -2.691 1.00 94.88 78 GLY A O 1
ATOM 631 N N . LEU A 1 79 ? 2.115 -2.088 -2.912 1.00 94.94 79 LEU A N 1
ATOM 632 C CA . LEU A 1 79 ? 2.149 -1.586 -1.539 1.00 94.94 79 LEU A CA 1
ATOM 633 C C . LEU A 1 79 ? 1.829 -2.643 -0.481 1.00 94.94 79 LEU A C 1
ATOM 635 O O . LEU A 1 79 ? 2.483 -2.662 0.564 1.00 94.94 79 LEU A O 1
ATOM 639 N N . MET A 1 80 ? 0.853 -3.508 -0.753 1.00 95.19 80 MET A N 1
ATOM 640 C CA . MET A 1 80 ? 0.432 -4.600 0.129 1.00 95.19 80 MET A CA 1
ATOM 641 C C . MET A 1 80 ? 0.862 -5.977 -0.384 1.00 95.19 80 MET A C 1
ATOM 643 O O . MET A 1 80 ? 0.394 -6.989 0.130 1.00 95.19 80 MET A O 1
ATOM 647 N N . GLN A 1 81 ? 1.757 -6.024 -1.380 1.00 95.44 81 GLN A N 1
ATOM 648 C CA . GLN A 1 81 ? 2.296 -7.272 -1.927 1.00 95.44 81 GLN A CA 1
ATOM 649 C C . GLN A 1 81 ? 1.184 -8.262 -2.323 1.00 95.44 81 GLN A C 1
ATO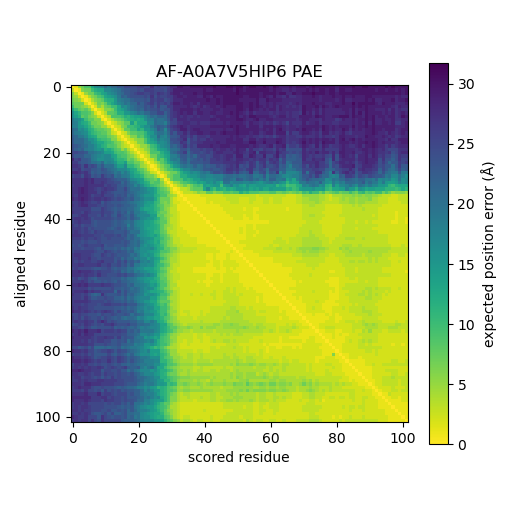M 651 O O . GLN A 1 81 ? 1.158 -9.425 -1.912 1.00 95.44 81 GLN A O 1
ATOM 656 N N . LEU A 1 82 ? 0.251 -7.811 -3.166 1.00 93.69 82 LEU A N 1
ATOM 657 C CA . LEU A 1 82 ? -0.806 -8.672 -3.687 1.00 93.69 82 LEU A CA 1
ATOM 658 C C . LEU A 1 82 ? -0.242 -9.657 -4.715 1.00 93.69 82 LEU A C 1
ATOM 660 O O . LEU A 1 82 ? 0.505 -9.288 -5.623 1.00 93.69 82 LEU A O 1
ATOM 664 N N . MET A 1 83 ? -0.639 -10.924 -4.611 1.00 95.44 83 MET A N 1
ATOM 665 C CA . MET A 1 83 ? -0.382 -11.902 -5.667 1.00 95.44 83 MET A CA 1
ATOM 666 C C . MET A 1 83 ? -1.293 -11.609 -6.870 1.00 95.44 83 MET A C 1
ATOM 668 O O . MET A 1 83 ? -2.490 -11.398 -6.665 1.00 95.44 83 MET A O 1
ATOM 672 N N . PRO A 1 84 ? -0.801 -11.678 -8.121 1.00 92.44 84 PRO A N 1
ATOM 673 C CA . PRO A 1 84 ? -1.614 -11.418 -9.311 1.00 92.44 84 PRO A CA 1
ATOM 674 C C . PRO A 1 84 ? -2.876 -12.282 -9.402 1.00 92.44 84 PRO A C 1
ATOM 676 O O . PRO A 1 84 ? -3.929 -11.821 -9.833 1.00 92.44 84 PRO A O 1
ATOM 679 N N . THR A 1 85 ? -2.791 -13.530 -8.941 1.00 93.56 85 THR A N 1
ATOM 680 C CA . THR A 1 85 ? -3.933 -14.448 -8.855 1.00 93.56 85 THR A CA 1
ATOM 681 C C . THR A 1 85 ? -5.000 -13.952 -7.881 1.00 93.56 85 THR A C 1
ATOM 683 O O . THR A 1 85 ? -6.183 -13.996 -8.203 1.00 93.56 85 THR A O 1
ATOM 686 N N . THR A 1 86 ? -4.592 -13.455 -6.712 1.00 91.88 86 THR A N 1
ATOM 687 C CA . THR A 1 86 ? -5.485 -12.870 -5.703 1.00 91.88 86 THR A CA 1
ATOM 688 C C . THR A 1 86 ? -6.099 -11.573 -6.217 1.00 91.88 86 THR A C 1
ATOM 690 O O . THR A 1 86 ? -7.312 -11.407 -6.154 1.00 91.88 86 THR A O 1
ATOM 693 N N . ALA A 1 87 ? -5.288 -10.689 -6.798 1.00 91.31 87 ALA A N 1
ATOM 694 C CA . ALA A 1 87 ? -5.746 -9.428 -7.375 1.00 91.31 87 ALA A CA 1
ATOM 695 C C . ALA A 1 87 ? -6.859 -9.660 -8.418 1.00 91.31 87 ALA A C 1
ATOM 697 O O . ALA A 1 87 ? -7.921 -9.041 -8.351 1.00 91.31 87 ALA A O 1
ATOM 698 N N . ALA A 1 88 ? -6.676 -10.646 -9.304 1.00 91.69 88 ALA A N 1
ATOM 699 C CA . ALA A 1 88 ? -7.680 -11.024 -10.296 1.00 91.69 88 ALA A CA 1
ATOM 700 C C . ALA A 1 88 ? -8.991 -11.544 -9.674 1.00 91.69 88 ALA A C 1
ATOM 702 O O . ALA A 1 88 ? -10.071 -11.238 -10.176 1.00 91.69 88 ALA A O 1
ATOM 703 N N . GLN A 1 89 ? -8.921 -12.304 -8.574 1.00 92.12 89 GLN A N 1
ATOM 704 C CA . GLN A 1 89 ? -10.111 -12.824 -7.885 1.00 92.12 89 GLN A CA 1
ATOM 705 C C . GLN A 1 89 ? -10.957 -11.716 -7.247 1.00 92.12 89 GLN A C 1
ATOM 707 O O . GLN A 1 89 ? -12.182 -11.820 -7.238 1.00 92.12 89 GLN A O 1
ATOM 712 N N . TYR A 1 90 ? -10.318 -10.657 -6.747 1.00 88.50 90 TYR A N 1
ATOM 713 C CA . TYR A 1 90 ? -10.998 -9.513 -6.131 1.00 88.50 90 TYR A CA 1
ATOM 714 C C . TYR A 1 90 ? -11.316 -8.379 -7.119 1.00 88.50 90 TYR A C 1
ATOM 716 O O . TYR A 1 90 ? -11.870 -7.358 -6.720 1.00 88.50 90 TYR A O 1
ATOM 724 N N . GLY A 1 91 ? -11.031 -8.569 -8.412 1.00 91.00 91 GLY A N 1
ATOM 725 C CA . GLY A 1 91 ? -11.404 -7.628 -9.468 1.00 91.00 91 GLY A CA 1
ATOM 726 C C . GLY A 1 91 ? -10.492 -6.406 -9.596 1.00 91.00 91 GLY A C 1
ATOM 727 O O . GLY A 1 91 ? -10.922 -5.407 -10.174 1.00 91.00 91 GLY A O 1
ATOM 728 N N . VAL A 1 92 ? -9.257 -6.487 -9.091 1.00 91.12 92 VAL A N 1
ATOM 729 C CA . VAL A 1 92 ? -8.216 -5.471 -9.301 1.00 91.12 92 VAL A CA 1
ATOM 730 C C . VAL A 1 92 ? -7.857 -5.432 -10.788 1.00 91.12 92 VAL A C 1
ATOM 732 O O . VAL A 1 92 ? -7.539 -6.459 -11.393 1.00 91.12 92 VAL A O 1
ATOM 735 N N . ARG A 1 93 ? -7.945 -4.246 -11.384 1.00 90.31 93 ARG A N 1
ATOM 736 C CA . ARG A 1 93 ? -7.674 -3.960 -12.797 1.00 90.31 93 ARG A CA 1
ATOM 737 C C . ARG A 1 93 ? -6.240 -3.502 -13.000 1.00 90.31 93 ARG A C 1
ATOM 739 O O . ARG A 1 93 ? -5.618 -3.923 -13.973 1.00 90.31 93 ARG A O 1
ATOM 746 N N . ASP A 1 94 ? -5.733 -2.675 -12.092 1.00 91.44 94 ASP A N 1
ATOM 747 C CA . ASP A 1 94 ? -4.348 -2.218 -12.092 1.00 91.44 94 ASP A CA 1
ATOM 748 C C . ASP A 1 94 ? -3.694 -2.499 -10.736 1.00 91.44 94 ASP A C 1
ATOM 750 O O . ASP A 1 94 ? -3.964 -1.848 -9.734 1.00 91.44 94 ASP A O 1
ATOM 754 N N . ILE A 1 95 ? -2.801 -3.489 -10.711 1.00 89.69 95 ILE A N 1
ATOM 755 C CA . ILE A 1 95 ? -2.120 -3.928 -9.485 1.00 89.69 95 ILE A CA 1
ATOM 756 C C . ILE A 1 95 ? -1.091 -2.884 -9.016 1.00 89.69 95 ILE A C 1
ATOM 758 O O . ILE A 1 95 ? -0.706 -2.898 -7.847 1.00 89.69 95 ILE A O 1
ATOM 762 N N . PHE A 1 96 ? -0.651 -1.981 -9.898 1.00 89.12 96 PHE A N 1
ATOM 763 C CA . PHE A 1 96 ? 0.251 -0.884 -9.548 1.00 89.12 96 PHE A CA 1
ATOM 764 C C . PHE A 1 96 ? -0.493 0.379 -9.108 1.00 89.12 96 PHE A C 1
ATOM 766 O O . PHE A 1 96 ? 0.144 1.289 -8.572 1.00 89.12 96 PHE A O 1
ATOM 773 N N . ASP A 1 97 ? -1.816 0.443 -9.290 1.00 92.19 97 ASP A N 1
ATOM 774 C CA . ASP A 1 97 ? -2.615 1.534 -8.750 1.00 92.19 97 ASP A CA 1
ATOM 775 C C . ASP A 1 97 ? -2.668 1.427 -7.213 1.00 92.19 97 ASP A C 1
ATOM 777 O O . ASP A 1 97 ? -3.129 0.417 -6.670 1.00 92.19 97 ASP A O 1
ATOM 781 N N . PRO A 1 98 ? -2.210 2.452 -6.468 1.00 92.38 98 PRO A N 1
ATOM 782 C CA . PRO A 1 98 ? -2.173 2.389 -5.013 1.00 92.38 98 PRO A CA 1
ATOM 783 C C . PRO A 1 98 ? -3.531 2.207 -4.339 1.00 92.38 98 PRO A C 1
ATOM 785 O O . PRO A 1 98 ? -3.581 1.693 -3.227 1.00 92.38 98 PRO A O 1
ATOM 788 N N . ARG A 1 99 ? -4.621 2.661 -4.964 1.00 94.31 99 ARG A N 1
ATOM 789 C CA . ARG A 1 99 ? -5.970 2.567 -4.402 1.00 94.31 99 ARG A CA 1
ATOM 790 C C . ARG A 1 99 ? -6.566 1.184 -4.613 1.00 94.31 99 ARG A C 1
ATOM 792 O O . ARG A 1 99 ? -7.339 0.753 -3.769 1.00 94.31 99 ARG A O 1
ATOM 799 N N . GLU A 1 100 ? -6.239 0.514 -5.712 1.00 93.62 100 GLU A N 1
ATOM 800 C CA . GLU A 1 100 ? -6.657 -0.872 -5.937 1.00 93.62 100 GLU A CA 1
ATOM 801 C C . GLU A 1 100 ? -5.751 -1.894 -5.231 1.00 93.62 100 GLU A C 1
ATOM 803 O O . GLU A 1 100 ? -6.193 -3.007 -4.945 1.00 93.62 100 GLU A O 1
ATOM 808 N N . ASN A 1 101 ? -4.494 -1.537 -4.942 1.00 93.19 101 ASN A N 1
ATOM 809 C CA . ASN A 1 101 ? -3.558 -2.410 -4.230 1.00 93.19 101 ASN A CA 1
ATOM 810 C C . ASN A 1 101 ? -3.762 -2.423 -2.700 1.00 93.19 101 ASN A C 1
ATOM 812 O O . ASN A 1 101 ? -3.296 -3.362 -2.054 1.00 93.19 101 ASN A O 1
ATOM 816 N N . ILE A 1 102 ? -4.430 -1.406 -2.131 1.00 91.75 102 ILE A N 1
ATOM 817 C CA . ILE A 1 102 ? -4.768 -1.301 -0.696 1.00 91.75 102 ILE A CA 1
ATOM 818 C C . ILE A 1 102 ? -6.185 -1.821 -0.429 1.00 91.75 102 ILE A C 1
ATOM 820 O O . ILE A 1 102 ? -6.361 -2.589 0.544 1.00 91.75 102 ILE A O 1
#

Radius of gyration: 26.27 Å; Cα contacts (8 Å, |Δi|>4): 95; chains: 1; bounding box: 70×59×50 Å

pLDDT: mean 82.03, std 18.32, range [42.75, 97.44]

Foldseek 3Di:
DDDDDDPPPPVVVVPVVVVPPPPPDDDPPPPVVLVVVLLVLLVVVCVVVVHDSVVVVVQLCVQPNQALQDADPVGQGGSNRHHPVRLVVVPNPDCSPSNSVD

Mean predicted aligned error: 12.49 Å

Solvent-accessible surface area (backbone atoms only — not comparable to full-atom values): 6272 Å² total; per-residue (Å²): 136,87,92,83,86,88,86,84,66,77,76,67,65,61,60,63,63,66,73,60,66,80,79,76,74,79,81,94,63,69,69,64,56,54,56,54,49,51,52,51,49,42,48,55,50,16,62,75,70,74,45,62,47,68,57,56,56,50,48,25,46,73,59,30,64,73,30,50,82,36,68,47,99,89,56,22,34,9,30,56,41,43,40,64,71,56,35,53,74,74,65,47,85,46,60,65,40,70,75,64,37,103

Nearest PDB structures (foldseek):
  6ghz-assembly2_A  TM=8.106E-01  e=1.477E-04  Escherichia coli K-12
  6ghy-assembly2_A  TM=8.260E-01  e=2.925E-04  Escherichia coli K-12
  4hjv-assembly2_B  TM=8.108E-01  e=7.424E-04  Escherichia coli K-12
  5aa3-assembly1_A  TM=8.171E-01  e=1.664E-03  Pseudomonas aeruginosa BWHPSA013
  4oyv-assembly1_A  TM=9.082E-01  e=9.472E-03  Pseudomonas aeruginosa PAO1

Sequence (102 aa):
MVMRGLKRNWLILSGIFLGLFLMIFPCWSAGTNFRQEINRIVEEIAHKYSLEPTLIHSIIKIESNYDPWAISPKGAIGLMQLMPTTAAQYGVRDIFDPRENI

Secondary structure (DSSP, 8-state):
-------SSTTTTTTHHHHSTTSS-----HHHHHHHHHHHHHHHHHHHHT--HHHHHHHHHHHTTT-TT-B-TT--BTTTTB-HHHHHHTT-S-TTSHHHH-